Protein AF-A0A950FLW9-F1 (afdb_monomer)

Structure (mmCIF, N/CA/C/O backbone):
data_AF-A0A950FLW9-F1
#
_entry.id   AF-A0A950FLW9-F1
#
loop_
_atom_site.group_PDB
_atom_site.id
_atom_site.type_symbol
_atom_site.label_atom_id
_atom_site.label_alt_id
_atom_site.label_comp_id
_atom_site.label_asym_id
_atom_site.label_entity_id
_atom_site.label_seq_id
_atom_site.pdbx_PDB_ins_code
_atom_site.Cartn_x
_atom_site.Cartn_y
_atom_site.Cartn_z
_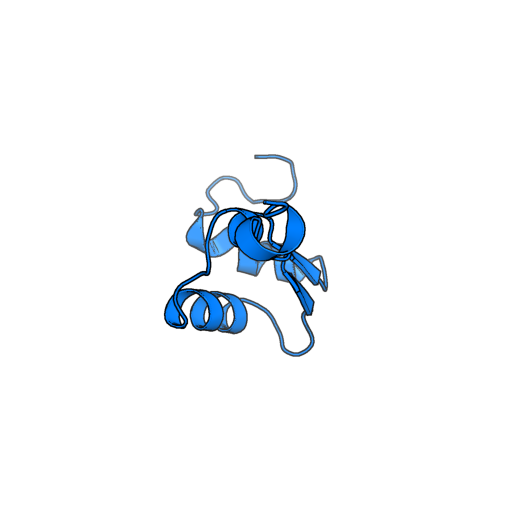atom_site.occupancy
_atom_site.B_iso_or_equiv
_atom_site.auth_seq_id
_atom_site.auth_comp_id
_atom_site.auth_asym_id
_atom_site.auth_atom_id
_atom_site.pdbx_PDB_model_num
ATOM 1 N N . MET A 1 1 ? 0.259 16.121 8.668 1.00 55.75 1 MET A N 1
ATOM 2 C CA . MET A 1 1 ? -0.756 15.091 8.394 1.00 55.75 1 MET A CA 1
ATOM 3 C C . MET A 1 1 ? -2.084 15.797 8.301 1.00 55.75 1 MET A C 1
ATOM 5 O O . MET A 1 1 ? -2.386 16.562 9.206 1.00 55.75 1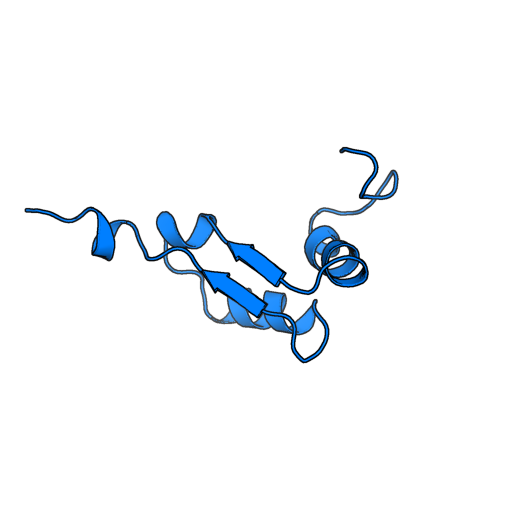 MET A O 1
ATOM 9 N N . GLY A 1 2 ? -2.761 15.690 7.155 1.00 59.25 2 GLY A N 1
ATOM 10 C CA . GLY A 1 2 ? -4.081 16.298 6.960 1.00 59.25 2 GLY A CA 1
ATOM 11 C C . GLY A 1 2 ? -5.143 15.649 7.859 1.00 59.25 2 GLY A C 1
ATOM 12 O O . GLY A 1 2 ? -4.813 14.712 8.582 1.00 59.25 2 GLY A O 1
ATOM 13 N N . PRO A 1 3 ? -6.407 16.098 7.794 1.00 72.00 3 PRO A N 1
ATOM 14 C CA . PRO A 1 3 ? -7.479 15.724 8.732 1.00 72.00 3 PRO A CA 1
ATOM 15 C C . PRO A 1 3 ? -7.890 14.241 8.709 1.00 72.00 3 PRO A C 1
ATOM 17 O O . PRO A 1 3 ? -8.809 13.865 9.419 1.00 72.00 3 PRO A O 1
ATOM 20 N N . MET A 1 4 ? -7.253 13.422 7.873 1.00 79.75 4 MET A N 1
ATOM 21 C CA . MET A 1 4 ? -7.615 12.024 7.653 1.00 79.75 4 MET A CA 1
ATOM 22 C C . MET A 1 4 ? -7.011 11.061 8.684 1.00 79.75 4 MET A C 1
ATOM 24 O O . MET A 1 4 ? -7.553 9.985 8.881 1.00 79.75 4 MET A O 1
ATOM 28 N N . TYR A 1 5 ? -5.896 11.425 9.321 1.00 85.19 5 TYR A N 1
ATOM 29 C CA . TYR A 1 5 ? -5.242 10.570 10.315 1.00 85.19 5 TYR A CA 1
ATOM 30 C C . TYR A 1 5 ? -5.253 11.250 11.673 1.00 85.19 5 TYR A C 1
ATOM 32 O O . TYR A 1 5 ? -4.977 12.453 11.768 1.00 85.19 5 TYR A O 1
ATOM 40 N N . ASP A 1 6 ? -5.494 10.464 12.716 1.00 83.19 6 ASP A N 1
ATOM 41 C CA . ASP A 1 6 ? -5.444 10.948 14.084 1.00 83.19 6 ASP A CA 1
ATOM 42 C C . ASP A 1 6 ? -4.048 11.464 14.455 1.00 83.19 6 ASP A C 1
ATOM 44 O O . ASP A 1 6 ? -2.996 11.053 13.940 1.00 83.19 6 ASP A O 1
ATOM 48 N N . ALA A 1 7 ? -4.029 12.407 15.398 1.00 79.69 7 ALA A N 1
ATOM 49 C CA . ALA A 1 7 ? -2.795 12.952 15.937 1.00 79.69 7 ALA A CA 1
ATOM 50 C C . ALA A 1 7 ? -2.050 11.866 16.729 1.00 79.69 7 ALA A C 1
ATOM 52 O O . ALA A 1 7 ? -2.312 11.640 17.907 1.00 79.69 7 ALA A O 1
ATOM 53 N N . GLY A 1 8 ? -1.102 11.198 16.071 1.00 84.75 8 GLY A N 1
ATOM 54 C CA . GLY A 1 8 ? -0.309 10.118 16.661 1.00 84.75 8 GLY A CA 1
ATOM 55 C C . GLY A 1 8 ? -0.360 8.807 15.887 1.00 84.75 8 GLY A C 1
ATOM 56 O O . GLY A 1 8 ? 0.337 7.866 16.278 1.00 84.75 8 GLY A O 1
ATOM 57 N N . THR A 1 9 ? -1.113 8.736 14.782 1.00 87.88 9 THR A N 1
ATOM 58 C CA . THR A 1 9 ? -1.098 7.552 13.926 1.00 87.88 9 THR A CA 1
ATOM 59 C C . THR A 1 9 ? 0.328 7.256 13.469 1.00 87.88 9 THR A C 1
ATOM 61 O O . THR A 1 9 ? 1.038 8.102 12.912 1.00 87.88 9 THR A O 1
ATOM 64 N N . ARG A 1 10 ? 0.763 6.022 13.729 1.00 92.12 10 ARG A N 1
ATOM 65 C CA . ARG A 1 10 ? 2.080 5.551 13.308 1.00 92.12 10 ARG A CA 1
ATOM 66 C C . ARG A 1 10 ? 2.066 5.263 11.807 1.00 92.12 10 ARG A C 1
ATOM 68 O O . ARG A 1 10 ? 1.065 4.743 11.317 1.00 92.12 10 ARG A O 1
ATOM 75 N N . PRO A 1 11 ? 3.171 5.497 11.081 1.00 90.44 11 PRO A N 1
ATOM 76 C CA . PRO A 1 11 ? 3.224 5.237 9.645 1.00 90.44 11 PRO A CA 1
ATOM 77 C C . PRO A 1 11 ? 2.816 3.825 9.227 1.00 90.44 11 PRO A C 1
ATOM 79 O O . PRO A 1 11 ? 2.239 3.636 8.159 1.00 90.44 11 PRO A O 1
ATOM 82 N N . GLU A 1 12 ? 3.063 2.826 10.074 1.00 90.88 12 GLU A N 1
ATOM 83 C CA . GLU A 1 12 ? 2.679 1.441 9.806 1.00 90.88 12 GLU A CA 1
ATOM 84 C C . GLU A 1 12 ? 1.1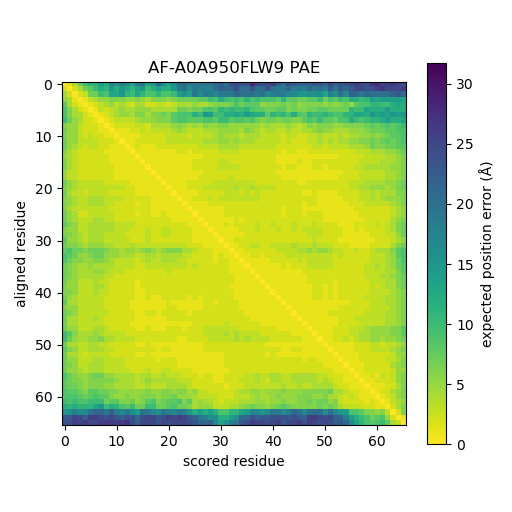68 1.194 9.888 1.00 90.88 12 GLU A C 1
ATOM 86 O O . GLU A 1 12 ? 0.731 0.131 9.462 1.00 90.88 12 GLU A O 1
ATOM 91 N N . SER A 1 13 ? 0.394 2.131 10.441 1.00 93.00 13 SER A N 1
ATOM 92 C CA . SER A 1 13 ? -1.064 2.054 10.562 1.00 93.00 13 SER A CA 1
ATOM 93 C C . SER A 1 13 ? -1.803 2.821 9.464 1.00 93.00 13 SER A C 1
ATOM 95 O O . SER A 1 13 ? -2.997 2.594 9.300 1.00 93.00 13 SER A O 1
ATOM 97 N N . PHE A 1 14 ? -1.134 3.679 8.679 1.00 95.00 14 PHE A N 1
ATOM 98 C CA . PHE A 1 14 ? -1.830 4.539 7.708 1.00 95.00 14 PHE A CA 1
ATOM 99 C C . PHE A 1 14 ? -2.666 3.758 6.706 1.00 95.00 14 PHE A C 1
ATOM 101 O O . PHE A 1 14 ? -3.788 4.155 6.439 1.00 95.00 14 PHE A O 1
ATOM 108 N N . LEU A 1 15 ? -2.160 2.643 6.172 1.00 96.00 15 LEU A N 1
ATOM 109 C CA . LEU A 1 15 ? -2.928 1.855 5.206 1.00 96.00 15 LEU A CA 1
ATOM 110 C C . LEU A 1 15 ? -4.189 1.247 5.834 1.00 96.00 15 LEU A C 1
ATOM 112 O O . LEU A 1 15 ? -5.205 1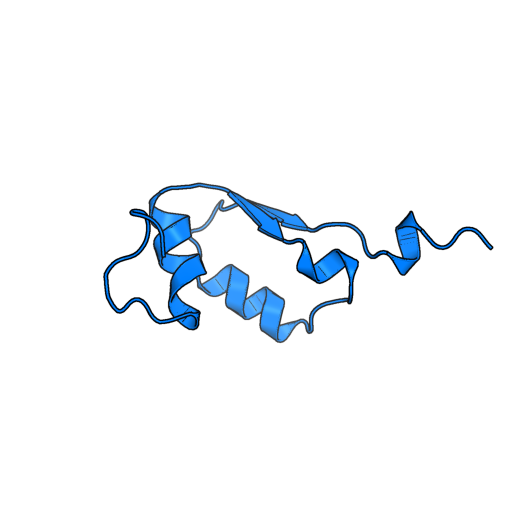.143 5.159 1.00 96.00 15 LEU A O 1
ATOM 116 N N . ARG A 1 16 ? -4.121 0.861 7.114 1.00 95.88 16 ARG A N 1
ATOM 117 C CA . ARG A 1 16 ? -5.272 0.321 7.839 1.00 95.88 16 ARG A CA 1
ATOM 118 C C . ARG A 1 16 ? -6.346 1.387 8.021 1.00 95.88 16 ARG A C 1
ATOM 120 O O . ARG A 1 16 ? -7.466 1.152 7.607 1.00 95.88 16 ARG A O 1
ATOM 127 N N . GLU A 1 17 ? -5.982 2.539 8.581 1.00 94.88 17 GLU A N 1
ATOM 128 C CA . GLU A 1 17 ? -6.921 3.655 8.793 1.00 94.88 17 GLU A CA 1
ATOM 129 C C . GLU A 1 17 ? -7.449 4.200 7.460 1.00 94.88 17 GLU A C 1
ATOM 131 O O . GLU A 1 17 ? -8.625 4.504 7.323 1.00 94.88 17 GLU A O 1
ATOM 136 N N . TYR A 1 18 ? -6.609 4.238 6.423 1.00 95.69 18 TYR A N 1
ATOM 137 C CA . TYR A 1 18 ? -7.038 4.623 5.081 1.00 95.69 18 TYR A CA 1
ATOM 138 C C . TYR A 1 18 ? -8.132 3.704 4.526 1.00 95.69 18 TYR A C 1
ATOM 140 O O . TYR A 1 18 ? -9.079 4.177 3.901 1.00 95.69 18 TYR A O 1
ATOM 148 N N . ALA A 1 19 ? -8.010 2.398 4.764 1.00 96.50 19 ALA A N 1
ATOM 149 C CA . ALA A 1 19 ? -8.957 1.400 4.284 1.00 96.50 19 ALA A CA 1
ATOM 150 C C . ALA A 1 19 ? -10.274 1.346 5.079 1.00 96.50 19 ALA A C 1
ATOM 152 O O . ALA A 1 19 ? -11.147 0.554 4.734 1.00 96.50 19 ALA A O 1
ATOM 153 N N . GLU A 1 20 ? -10.425 2.162 6.127 1.00 94.06 20 GLU A N 1
ATOM 154 C CA . GLU A 1 20 ? -11.709 2.359 6.815 1.00 94.06 20 GLU A CA 1
ATOM 155 C C . GLU A 1 20 ? -12.615 3.344 6.055 1.00 94.06 20 GLU A C 1
ATOM 157 O O . GLU A 1 20 ? -13.835 3.254 6.155 1.00 94.06 20 GLU A O 1
ATOM 162 N N . GLU A 1 21 ? -12.027 4.234 5.248 1.00 94.50 21 GLU A N 1
ATOM 163 C CA . GLU A 1 21 ? -12.741 5.310 4.542 1.00 94.50 21 GLU A CA 1
ATOM 164 C C . GLU A 1 21 ? -12.824 5.091 3.022 1.00 94.50 21 GLU A C 1
ATOM 166 O O . GLU A 1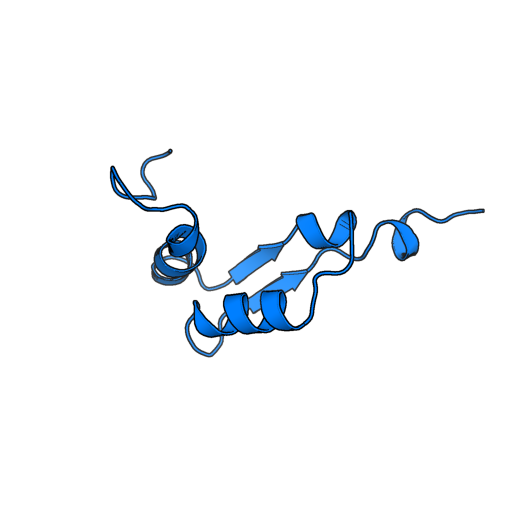 21 ? -13.701 5.639 2.351 1.00 94.50 21 GLU A O 1
ATOM 171 N N . PHE A 1 22 ? -11.905 4.306 2.453 1.00 96.38 22 PHE A N 1
ATOM 172 C CA . PHE A 1 22 ? -11.800 4.082 1.012 1.00 96.38 22 PHE A CA 1
ATOM 173 C C . PHE A 1 22 ? -11.644 2.599 0.677 1.00 96.38 22 PHE A C 1
ATOM 175 O O . PHE A 1 22 ? -11.036 1.843 1.426 1.00 96.38 22 PHE A O 1
ATOM 182 N N . ASP A 1 23 ? -12.094 2.213 -0.518 1.00 97.75 23 ASP A N 1
ATOM 183 C CA . ASP A 1 23 ? -12.045 0.821 -0.992 1.00 97.75 23 ASP A CA 1
ATOM 184 C C . ASP A 1 23 ? -10.834 0.511 -1.891 1.00 97.75 23 ASP A C 1
ATOM 186 O O . ASP A 1 23 ? -10.658 -0.623 -2.350 1.00 97.75 23 ASP A O 1
ATOM 190 N N . SER A 1 24 ? -10.008 1.512 -2.220 1.00 97.94 24 SER A N 1
ATOM 191 C CA . SER A 1 24 ? -8.861 1.308 -3.108 1.00 97.94 24 SER A CA 1
ATOM 192 C C . SER A 1 24 ? -7.740 2.322 -2.923 1.00 97.94 24 SER A C 1
ATOM 194 O O . SER A 1 24 ? -7.980 3.439 -2.475 1.00 97.94 24 SER A O 1
ATOM 196 N N . VAL A 1 25 ? -6.518 1.949 -3.315 1.00 97.75 25 VAL A N 1
ATOM 197 C CA . VAL A 1 25 ? -5.352 2.847 -3.308 1.00 97.75 25 VAL A CA 1
ATOM 198 C C . VAL A 1 25 ? -4.437 2.610 -4.511 1.00 97.75 25 VAL A C 1
ATOM 200 O O . VAL A 1 25 ? -4.217 1.468 -4.926 1.00 97.75 25 VAL A O 1
ATOM 203 N N . GLU A 1 26 ? -3.858 3.687 -5.050 1.00 97.94 26 GLU A N 1
ATOM 204 C CA . GLU A 1 26 ? -2.750 3.608 -6.009 1.00 97.94 26 GLU A CA 1
ATOM 205 C C . GLU A 1 26 ? -1.410 3.504 -5.271 1.00 97.94 26 GLU A C 1
ATOM 207 O O . GLU A 1 26 ? -1.118 4.271 -4.352 1.00 97.94 26 GLU A O 1
ATOM 212 N N . VAL A 1 27 ? -0.567 2.557 -5.684 1.00 97.06 27 VAL A N 1
ATOM 213 C CA . VAL A 1 27 ? 0.776 2.370 -5.131 1.00 97.06 27 VAL A CA 1
ATOM 214 C C . VAL A 1 27 ? 1.811 2.808 -6.160 1.00 97.06 27 VAL A C 1
ATOM 216 O O . VAL A 1 27 ? 2.207 2.043 -7.037 1.00 97.06 27 VAL A O 1
ATOM 219 N N . ASP A 1 28 ? 2.309 4.031 -6.001 1.00 96.50 28 ASP A N 1
ATOM 220 C CA . ASP A 1 28 ? 3.329 4.611 -6.883 1.00 96.50 28 ASP A CA 1
ATOM 221 C C . ASP A 1 28 ? 4.717 3.987 -6.702 1.00 96.50 28 ASP A C 1
ATOM 223 O O . ASP A 1 28 ? 5.521 3.949 -7.632 1.00 96.50 28 ASP A O 1
ATOM 227 N N . SER A 1 29 ? 5.028 3.483 -5.503 1.00 94.75 29 SER A N 1
ATOM 228 C CA . SER A 1 29 ? 6.369 2.960 -5.201 1.00 94.75 29 SER A CA 1
ATOM 229 C C . SER A 1 29 ? 6.790 1.794 -6.107 1.00 94.75 29 SER A C 1
ATOM 231 O O . SER A 1 29 ? 7.983 1.636 -6.370 1.00 94.75 29 SER A O 1
ATOM 233 N N . THR A 1 30 ? 5.830 1.033 -6.649 1.00 95.69 30 THR A N 1
ATOM 234 C CA . THR A 1 30 ? 6.093 -0.071 -7.585 1.00 95.69 30 THR A CA 1
ATOM 235 C C . THR A 1 30 ? 6.637 0.406 -8.932 1.00 95.69 30 THR A C 1
ATOM 237 O O . THR A 1 30 ? 7.292 -0.367 -9.627 1.00 95.69 30 THR A O 1
ATOM 240 N N . PHE A 1 31 ? 6.455 1.687 -9.275 1.00 95.81 31 PHE A N 1
ATOM 241 C CA . PHE A 1 31 ? 7.093 2.309 -10.434 1.00 95.81 31 PHE A CA 1
ATOM 242 C C . PHE A 1 31 ? 8.623 2.297 -10.319 1.00 95.81 31 PHE A C 1
ATOM 244 O O . PHE A 1 31 ? 9.317 2.072 -11.306 1.00 95.81 31 PHE A O 1
ATOM 251 N N . TYR A 1 32 ? 9.165 2.512 -9.118 1.00 93.69 32 TYR A N 1
ATOM 252 C CA . TYR A 1 32 ? 10.610 2.644 -8.897 1.00 93.69 32 TYR A CA 1
ATOM 253 C C . TYR A 1 32 ? 11.301 1.326 -8.543 1.00 93.69 32 TYR A C 1
ATOM 255 O O . TYR A 1 32 ? 12.525 1.242 -8.618 1.00 93.69 32 TYR A O 1
ATOM 263 N N . GLY A 1 33 ? 10.544 0.300 -8.159 1.00 92.75 33 GLY A N 1
ATOM 264 C CA . GL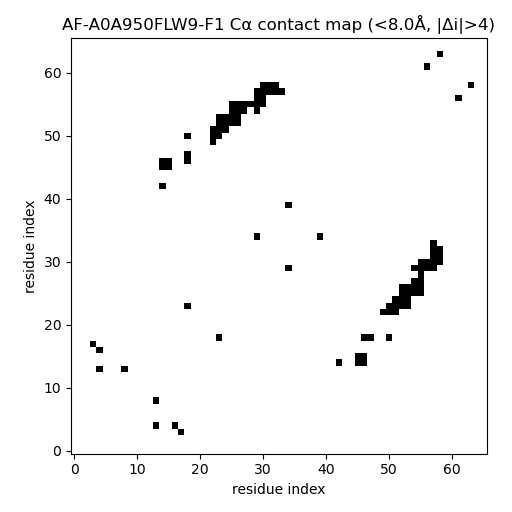Y A 1 33 ? 11.099 -1.014 -7.875 1.00 92.75 33 GLY A CA 1
ATOM 265 C C . GLY A 1 33 ? 10.040 -2.036 -7.492 1.00 92.75 33 GLY A C 1
ATOM 266 O O . GLY A 1 33 ? 9.041 -1.721 -6.844 1.00 92.75 33 GLY A O 1
ATOM 267 N N . THR A 1 34 ? 10.292 -3.288 -7.861 1.00 93.56 34 THR A N 1
ATOM 268 C CA . THR A 1 34 ? 9.419 -4.409 -7.514 1.00 93.56 34 THR A CA 1
ATOM 269 C C . THR A 1 34 ? 9.450 -4.647 -5.998 1.00 93.56 34 THR A C 1
ATOM 271 O O . THR A 1 34 ? 10.528 -4.861 -5.434 1.00 93.56 34 THR A O 1
ATOM 274 N N . PRO A 1 35 ? 8.299 -4.617 -5.301 1.00 94.88 35 PRO A N 1
ATOM 275 C CA . PRO A 1 35 ? 8.262 -4.858 -3.867 1.00 94.88 35 PRO A CA 1
ATOM 276 C C . PRO A 1 35 ? 8.581 -6.323 -3.561 1.00 94.88 35 PRO A C 1
ATOM 278 O O . PRO A 1 35 ? 8.240 -7.229 -4.321 1.00 94.88 35 PRO A O 1
ATOM 281 N N . GLN A 1 36 ? 9.184 -6.574 -2.399 1.00 97.00 36 GLN A N 1
ATOM 282 C CA . GLN A 1 36 ? 9.335 -7.945 -1.916 1.00 97.00 36 GLN A CA 1
ATOM 283 C C . GLN A 1 36 ? 7.955 -8.579 -1.658 1.00 97.00 36 GLN A C 1
ATOM 285 O O . GLN A 1 36 ? 7.056 -7.885 -1.167 1.00 97.00 36 GLN A O 1
ATOM 290 N N . PRO A 1 37 ? 7.783 -9.894 -1.889 1.00 97.50 37 PRO A N 1
ATOM 291 C CA . PRO A 1 37 ? 6.503 -10.572 -1.674 1.00 97.50 37 PRO A CA 1
ATOM 292 C C . PRO A 1 37 ? 5.928 -10.379 -0.264 1.00 97.50 37 PRO A C 1
ATOM 294 O O . PRO A 1 37 ? 4.724 -10.220 -0.093 1.00 97.50 37 PRO A O 1
ATOM 297 N N . GLU A 1 38 ? 6.782 -10.343 0.758 1.00 97.81 38 GLU A N 1
ATOM 298 C CA . GLU A 1 38 ? 6.381 -10.122 2.155 1.00 97.81 38 GLU A CA 1
ATOM 299 C C . GLU A 1 38 ? 5.737 -8.753 2.374 1.00 97.81 38 GLU A C 1
ATOM 301 O O . GLU A 1 38 ? 4.774 -8.635 3.129 1.00 97.81 38 GLU A O 1
ATOM 306 N N . ARG A 1 39 ? 6.217 -7.725 1.667 1.00 96.06 39 ARG A N 1
ATOM 307 C CA . ARG A 1 39 ? 5.634 -6.385 1.724 1.00 96.06 39 ARG A CA 1
ATOM 308 C C . ARG A 1 39 ? 4.226 -6.378 1.135 1.00 96.06 39 ARG A C 1
ATOM 310 O O . ARG A 1 39 ? 3.328 -5.826 1.760 1.00 96.06 39 ARG A O 1
ATOM 317 N N . VAL A 1 40 ? 4.027 -7.051 0.001 1.00 96.88 40 VAL A N 1
ATOM 318 C CA . VAL A 1 40 ? 2.703 -7.186 -0.629 1.00 96.88 40 VAL A CA 1
ATOM 319 C C . VAL A 1 40 ? 1.738 -7.943 0.287 1.00 96.88 40 VAL A C 1
ATOM 321 O O . VAL A 1 40 ? 0.618 -7.491 0.506 1.00 96.88 40 VAL A O 1
ATOM 324 N N . ARG A 1 41 ? 2.188 -9.040 0.913 1.00 97.69 41 ARG A N 1
ATOM 325 C CA . ARG A 1 41 ? 1.385 -9.778 1.907 1.00 97.69 41 ARG A CA 1
ATOM 326 C C . ARG A 1 41 ? 1.014 -8.907 3.107 1.00 97.69 41 ARG A C 1
ATOM 328 O O . ARG A 1 41 ? -0.119 -8.959 3.571 1.00 97.69 41 ARG A O 1
ATOM 335 N N . LYS A 1 42 ? 1.948 -8.085 3.595 1.00 96.88 42 LYS A N 1
ATOM 336 C CA . LYS A 1 42 ? 1.691 -7.153 4.699 1.00 96.88 42 LYS A CA 1
ATOM 337 C C . LYS A 1 42 ? 0.668 -6.077 4.318 1.00 96.88 42 LYS A C 1
ATOM 339 O O . LYS A 1 42 ? -0.108 -5.677 5.180 1.00 96.88 42 LYS A O 1
ATOM 344 N N . TRP A 1 43 ? 0.664 -5.587 3.078 1.00 97.25 43 TRP A N 1
ATOM 345 C CA . TRP A 1 43 ? -0.373 -4.662 2.605 1.00 97.25 43 TRP A CA 1
ATOM 346 C C . TRP A 1 43 ? -1.745 -5.331 2.574 1.00 97.25 43 TRP A C 1
ATOM 348 O O . TRP A 1 43 ? -2.681 -4.796 3.156 1.00 97.25 43 TRP A O 1
ATOM 358 N N . ALA A 1 44 ? -1.835 -6.533 1.998 1.00 97.56 44 ALA A N 1
ATOM 359 C CA . ALA A 1 44 ? -3.082 -7.294 1.950 1.00 97.56 44 ALA A CA 1
ATOM 360 C C . ALA A 1 44 ? -3.651 -7.580 3.353 1.00 97.56 44 ALA A C 1
ATOM 362 O O . ALA A 1 44 ? -4.844 -7.448 3.570 1.00 97.56 44 ALA A O 1
ATOM 363 N N . ALA A 1 45 ? -2.800 -7.888 4.338 1.00 97.62 45 ALA A N 1
ATOM 364 C CA . ALA A 1 45 ? -3.227 -8.143 5.720 1.00 97.62 45 ALA A CA 1
ATOM 365 C C . ALA A 1 45 ? -3.677 -6.888 6.507 1.00 97.62 45 ALA A C 1
ATOM 367 O O . ALA A 1 45 ? -4.085 -6.994 7.667 1.00 97.62 45 ALA A O 1
ATOM 368 N N . GLN A 1 46 ? -3.535 -5.687 5.938 1.00 97.50 46 GLN A N 1
ATOM 369 C CA . GLN A 1 46 ? -3.924 -4.430 6.588 1.00 97.50 46 GLN A CA 1
ATOM 370 C C . GLN A 1 46 ? -5.275 -3.887 6.130 1.00 97.50 46 GLN A C 1
ATOM 372 O O . GLN A 1 46 ? -5.789 -2.994 6.794 1.00 97.50 46 GLN A O 1
ATOM 377 N N . VAL A 1 47 ? -5.833 -4.424 5.049 1.00 98.31 47 VAL A N 1
ATOM 378 C CA . VAL A 1 47 ? -7.060 -3.935 4.413 1.00 98.31 47 VAL A CA 1
ATOM 379 C C . VAL A 1 47 ? -8.156 -5.009 4.474 1.00 98.31 47 VAL A C 1
ATOM 381 O O . VAL A 1 47 ? -7.826 -6.186 4.640 1.00 98.31 47 VAL A O 1
ATOM 384 N N . PRO A 1 48 ? -9.446 -4.642 4.387 1.00 97.69 48 PRO A N 1
ATOM 385 C CA . PRO A 1 48 ? -10.530 -5.616 4.349 1.00 97.69 48 PRO A CA 1
ATOM 386 C C . PRO A 1 48 ? -10.550 -6.402 3.031 1.00 97.69 48 PRO A C 1
ATOM 388 O O . PRO A 1 48 ? -9.982 -5.989 2.014 1.00 97.69 48 PRO A O 1
ATOM 391 N N . ASP A 1 49 ? -11.253 -7.534 3.043 1.00 96.75 49 ASP A N 1
ATOM 392 C CA . ASP A 1 49 ? -11.525 -8.301 1.830 1.00 96.75 49 ASP A CA 1
ATOM 393 C C . ASP A 1 49 ? -12.267 -7.432 0.801 1.00 96.75 49 ASP A C 1
ATOM 395 O O . ASP A 1 49 ? -13.197 -6.701 1.134 1.00 96.75 49 ASP A O 1
ATOM 399 N N . GLY A 1 50 ? -11.857 -7.521 -0.467 1.00 96.44 50 GLY A N 1
ATOM 400 C CA . GLY A 1 50 ? -12.425 -6.724 -1.562 1.00 96.44 50 GLY A CA 1
ATOM 401 C C . GLY A 1 50 ? -11.734 -5.379 -1.812 1.00 96.44 50 GLY A C 1
ATOM 402 O O . GLY A 1 50 ? -11.962 -4.778 -2.863 1.00 96.44 50 GLY A O 1
ATOM 403 N N . PHE A 1 51 ? -10.836 -4.938 -0.926 1.00 98.38 51 PHE A N 1
ATOM 404 C CA . PHE A 1 51 ? -10.039 -3.733 -1.150 1.00 98.38 51 PHE A CA 1
ATOM 405 C C . PHE A 1 51 ? -9.113 -3.888 -2.369 1.00 98.38 51 PHE A C 1
ATOM 407 O O . PHE A 1 51 ? -8.418 -4.897 -2.528 1.00 98.38 51 PHE A O 1
ATOM 414 N N . THR A 1 52 ? -9.078 -2.875 -3.236 1.00 98.31 52 THR A N 1
ATOM 415 C CA . THR A 1 52 ? -8.375 -2.940 -4.526 1.00 98.31 52 THR A CA 1
ATOM 416 C C . THR A 1 52 ? -7.085 -2.119 -4.534 1.00 98.31 52 THR A C 1
ATOM 418 O O . THR A 1 52 ? -7.067 -0.937 -4.206 1.00 98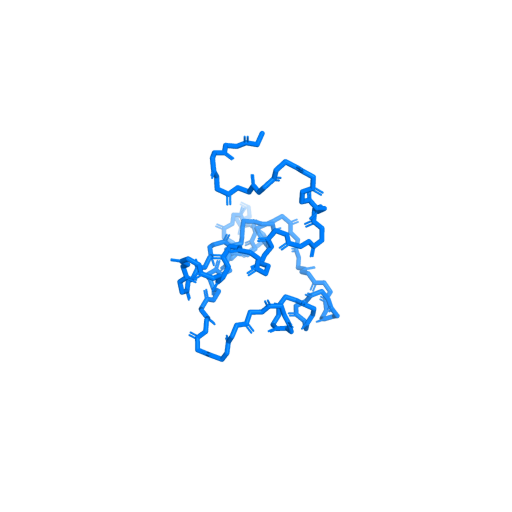.31 52 THR A O 1
ATOM 421 N N . PHE A 1 53 ? -5.989 -2.724 -4.993 1.00 98.31 53 PHE A N 1
ATOM 422 C CA . PHE A 1 53 ? -4.717 -2.027 -5.193 1.00 98.31 53 PHE A CA 1
ATOM 423 C C . PHE A 1 53 ? -4.471 -1.761 -6.678 1.00 98.31 53 PHE A C 1
ATOM 425 O O . PHE A 1 53 ? -4.379 -2.695 -7.475 1.00 98.31 53 PHE A O 1
ATOM 432 N N . ALA A 1 54 ? -4.281 -0.494 -7.039 1.00 98.00 54 ALA A N 1
ATOM 433 C CA . ALA A 1 54 ? -3.778 -0.102 -8.349 1.00 98.00 54 ALA A CA 1
ATOM 434 C C . ALA A 1 54 ? -2.250 0.036 -8.277 1.00 98.00 54 ALA A C 1
ATOM 436 O O . ALA A 1 54 ? -1.717 1.038 -7.806 1.00 98.00 54 ALA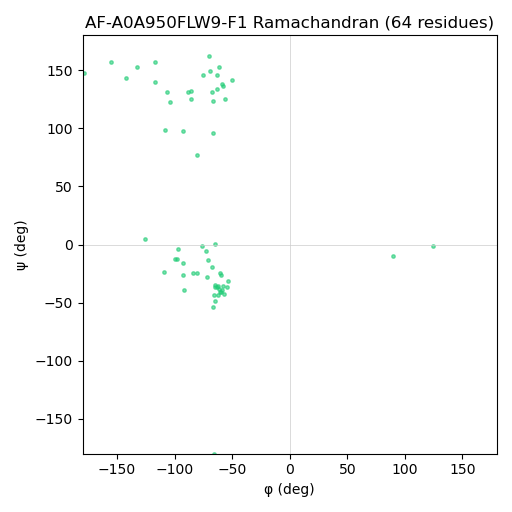 A O 1
ATOM 437 N N . LEU A 1 55 ? -1.518 -0.997 -8.700 1.00 96.75 55 LEU A N 1
ATOM 438 C CA . LEU A 1 55 ? -0.054 -0.963 -8.704 1.00 96.75 55 LEU A CA 1
ATOM 439 C C . LEU A 1 55 ? 0.451 -0.319 -9.992 1.00 96.75 55 LEU A C 1
ATOM 441 O O . LEU A 1 55 ? 0.147 -0.786 -11.092 1.00 96.75 55 LEU A O 1
ATOM 445 N N . LYS A 1 56 ? 1.276 0.718 -9.864 1.00 95.75 56 LYS A N 1
ATOM 446 C CA . LYS A 1 56 ? 1.895 1.349 -11.026 1.00 95.75 56 LYS A CA 1
ATOM 447 C C . LYS A 1 56 ? 2.880 0.392 -11.677 1.00 95.75 56 LYS A C 1
ATOM 449 O O . LYS A 1 56 ? 3.724 -0.190 -10.989 1.00 95.75 56 LYS A O 1
ATOM 454 N N . LEU A 1 57 ? 2.783 0.229 -12.996 1.00 93.75 57 LEU A N 1
ATOM 455 C CA . LEU A 1 57 ? 3.709 -0.636 -13.720 1.00 93.75 57 LEU A CA 1
ATOM 456 C C . LEU A 1 57 ? 5.154 -0.148 -13.516 1.00 93.75 57 LEU A C 1
ATOM 458 O O . LEU A 1 57 ? 5.393 1.059 -13.599 1.00 93.75 57 LEU A O 1
ATOM 462 N N . PRO A 1 58 ? 6.121 -1.058 -13.301 1.00 93.44 58 PRO A N 1
ATOM 463 C CA . PRO A 1 58 ? 7.525 -0.698 -13.158 1.00 93.44 58 PRO A CA 1
ATOM 464 C C . PRO A 1 58 ? 8.032 0.210 -14.281 1.00 93.44 58 PRO A C 1
ATOM 466 O O . PRO A 1 58 ? 7.712 0.021 -15.462 1.00 93.44 58 PRO A O 1
ATOM 4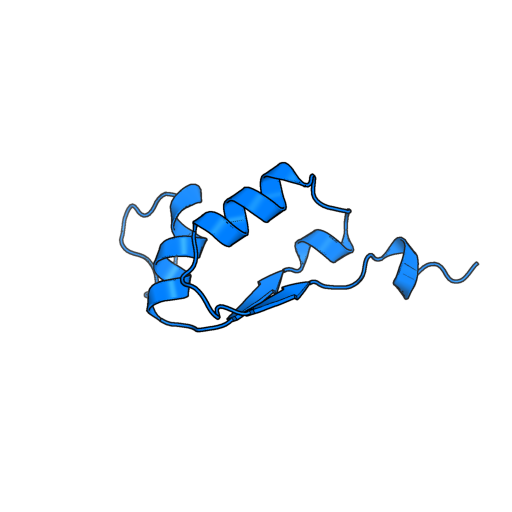69 N N . ARG A 1 59 ? 8.886 1.172 -13.922 1.00 91.31 59 ARG A N 1
ATOM 470 C CA . ARG A 1 59 ? 9.564 2.067 -14.866 1.00 91.31 59 ARG A CA 1
ATOM 471 C C . ARG A 1 59 ? 10.382 1.284 -15.888 1.00 91.31 59 ARG A C 1
ATOM 473 O O . ARG A 1 59 ? 10.389 1.658 -17.052 1.00 91.31 59 ARG A O 1
ATOM 480 N N . GLU A 1 60 ? 10.995 0.174 -15.478 1.00 88.25 60 GLU A N 1
ATOM 481 C CA . GLU A 1 60 ? 11.721 -0.732 -16.379 1.00 88.25 60 GLU A CA 1
ATOM 482 C C . GLU A 1 60 ? 10.823 -1.326 -17.481 1.00 88.25 60 GLU A C 1
ATOM 484 O O . GLU A 1 60 ? 11.300 -1.678 -18.550 1.00 88.25 60 GLU A O 1
ATOM 489 N N . ILE A 1 61 ? 9.514 -1.421 -17.273 1.00 87.00 61 ILE A N 1
ATOM 490 C CA . ILE A 1 61 ? 8.600 -1.945 -18.295 1.00 87.00 61 ILE A CA 1
ATOM 491 C C . ILE A 1 61 ? 8.052 -0.807 -19.158 1.00 87.00 61 ILE A C 1
ATOM 493 O O . ILE A 1 61 ? 7.899 -0.948 -20.365 1.00 87.00 61 ILE A O 1
ATOM 497 N N . THR A 1 62 ? 7.743 0.331 -18.539 1.00 88.81 62 THR A N 1
ATOM 498 C CA . THR A 1 62 ? 7.011 1.431 -19.191 1.00 88.81 62 THR A CA 1
ATOM 499 C C . THR A 1 62 ? 7.905 2.490 -19.832 1.00 88.81 62 THR A C 1
ATOM 501 O O . THR A 1 62 ? 7.469 3.167 -20.754 1.00 88.81 62 THR A O 1
ATOM 504 N N . HIS A 1 63 ? 9.132 2.661 -19.337 1.00 85.56 63 HIS A N 1
ATOM 505 C CA . HIS A 1 63 ? 10.064 3.719 -19.743 1.00 85.56 63 HIS A CA 1
ATOM 506 C C . HIS A 1 63 ? 11.428 3.177 -20.184 1.00 85.56 63 HIS A C 1
ATOM 508 O O . HIS A 1 63 ? 12.325 3.965 -20.482 1.00 85.56 63 HIS A O 1
ATOM 514 N N . SER A 1 64 ? 11.588 1.855 -20.255 1.00 69.38 64 SER A N 1
ATOM 515 C CA . SER A 1 64 ? 12.680 1.247 -21.016 1.00 69.38 64 SER A CA 1
ATOM 516 C C . SER A 1 64 ? 12.294 1.213 -22.488 1.00 69.38 64 SER A C 1
ATOM 518 O O . SER A 1 64 ? 11.887 0.186 -23.024 1.00 69.38 64 SER A O 1
ATOM 520 N N . ALA A 1 65 ? 12.385 2.363 -23.143 1.00 63.41 65 ALA A N 1
ATOM 521 C CA . ALA A 1 65 ? 12.690 2.384 -24.564 1.00 63.41 65 ALA A CA 1
ATOM 522 C C . ALA A 1 65 ? 14.222 2.418 -24.672 1.00 63.41 65 ALA A C 1
ATOM 524 O O . ALA A 1 65 ? 14.855 3.168 -23.927 1.00 63.41 65 ALA A O 1
ATOM 525 N N . GLY A 1 66 ? 14.786 1.538 -25.504 1.00 58.47 66 GLY A N 1
ATOM 526 C CA . GLY A 1 66 ? 16.232 1.423 -25.731 1.00 58.47 66 GLY A CA 1
ATOM 527 C C . GLY A 1 66 ? 16.902 2.703 -26.211 1.00 58.47 66 GLY A C 1
ATOM 528 O O . GLY A 1 66 ? 16.196 3.595 -26.733 1.00 58.47 66 GLY A O 1
#

Mean predicted aligned error: 4.51 Å

Solvent-accessible surface area (backbone atoms only — not comparable to full-atom values): 4225 Å² total; per-residue (Å²): 132,62,98,86,57,65,98,77,68,51,82,92,47,48,64,37,62,48,42,75,81,41,62,63,49,76,40,65,67,32,27,82,41,84,74,58,70,67,58,56,54,54,52,59,74,44,41,61,90,86,55,42,76,47,69,38,70,37,40,76,73,78,65,60,70,133

Foldseek 3Di:
DPPQDDDPDDPLLVLLSVQVPDQEDEDAVVQAHNDDPVVVVSSVVSHDPNRYYRYDHHCCVVVPDD

Radius of gyration: 14.02 Å; Cα contacts (8 Å, |Δi|>4): 51; chains: 1; bounding box: 29×27×42 Å

pLDDT: mean 91.25, std 10.12, range [55.75, 98.38]

Secondary structure (DSSP, 8-state):
--TTS-TT--GGGHHHHHHHH-SEEEETHHHHSPPPHHHHHHHHTTS-TT-EEEEPPPHHHHS---

Nearest PDB structures (foldseek):
  1vpy-assembly1_A  TM=9.190E-01  e=1.103E-02  Enterococcus faecalis V583
  1ztv-assembly1_B  TM=9.393E-01  e=3.731E-02  Enterococcus faecalis V583
  5bo5-assembly2_B  TM=5.018E-01  e=6.396E+00  Nanoarchaeum equitans Kin4-M

Sequence (66 aa):
MGPMYDAGTRPESFLREYAEEFDSVEVDSTFYGTPQPERVRKWAAQVPDGFTFALKLPREITHSAG